Protein AF-A0ABD3EQN2-F1 (afdb_monomer)

pLDDT: mean 88.69, std 13.68, range [49.09, 98.25]

Sequence (45 aa):
MKESTILQSEALTKYLLETSAYPREHEQLKELRKASIEKYEQLGV

Nearest PDB structures (foldseek):
  8gxo-assembly1_B  TM=9.782E-01  e=1.359E-02  Camellia sinensis
  8xe3-assembly1_A  TM=9.361E-01  e=2.340E-02  Narcissus aff. pseudonarcissus MK-2014
  8z8p-assembly1_D-2  TM=9.406E-01  e=2.340E-02  Narcissus aff. pseudonarcissus MK-2014
  8xdy-assembly1_B  TM=9.462E-01  e=2.953E-02  Lycoris longituba
  8xe2-assembly1_C-2  TM=9.341E-01  e=2.953E-02  Lycoris longituba

Solvent-accessible surface area (backbone atoms only — not comparable to full-atom values): 2945 Å² total; per-residue (Å²): 130,82,83,91,60,97,61,97,42,69,70,58,52,52,50,47,39,63,72,69,40,60,80,70,52,54,67,72,57,55,50,52,52,50,54,50,44,70,73,44,65,85,68,78,118

Organism: NCBI:txid1961234

Foldseek 3Di:
DPPPDPDPDPVVVVCCCVPPNVVPDDVVVVVVVVVVCVVCVVVVD

Structure (mmCIF, N/CA/C/O backbone):
data_AF-A0ABD3EQN2-F1
#
_entry.id   AF-A0ABD3EQN2-F1
#
loop_
_atom_site.group_PDB
_atom_site.id
_atom_site.type_symbol
_atom_site.label_atom_id
_atom_site.label_alt_id
_atom_site.label_comp_id
_atom_site.label_asym_id
_atom_site.label_entity_id
_atom_site.label_seq_id
_atom_site.pdbx_PDB_ins_code
_atom_site.Cartn_x
_atom_site.Cartn_y
_atom_site.Cartn_z
_atom_site.occupancy
_atom_site.B_iso_or_equiv
_atom_site.auth_seq_id
_atom_site.auth_comp_id
_atom_site.auth_asym_id
_atom_site.auth_atom_id
_atom_site.pdbx_PDB_model_num
ATOM 1 N N . MET A 1 1 ? 9.736 0.995 10.570 1.00 49.09 1 MET A N 1
ATOM 2 C CA . MET A 1 1 ? 9.097 2.319 10.416 1.00 49.09 1 MET A CA 1
ATOM 3 C C . MET A 1 1 ? 7.681 2.207 10.940 1.00 49.09 1 MET A C 1
ATOM 5 O O . MET A 1 1 ? 7.027 1.232 10.603 1.00 49.09 1 MET A O 1
ATOM 9 N N . LYS A 1 2 ? 7.229 3.132 11.790 1.00 51.94 2 LYS A N 1
ATOM 10 C CA . LYS A 1 2 ? 5.814 3.183 12.167 1.00 51.94 2 LYS A CA 1
ATOM 11 C C . LYS A 1 2 ? 5.047 3.707 10.957 1.00 51.94 2 LYS A C 1
ATOM 13 O O . LYS A 1 2 ? 5.401 4.764 10.439 1.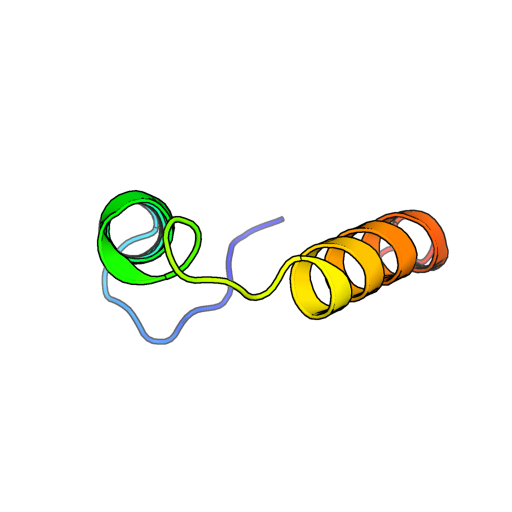00 51.94 2 LYS A O 1
ATOM 18 N N . 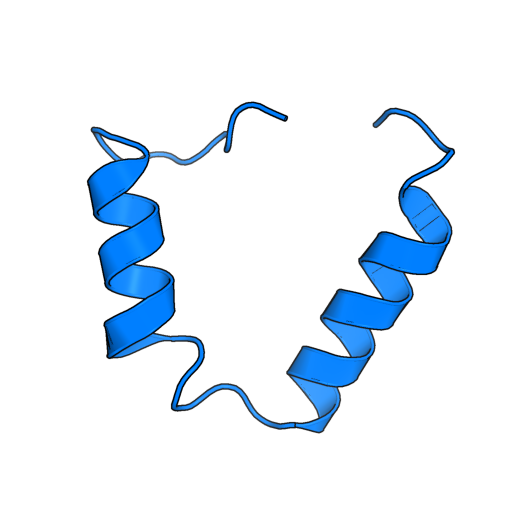GLU A 1 3 ? 4.065 2.961 10.472 1.00 63.3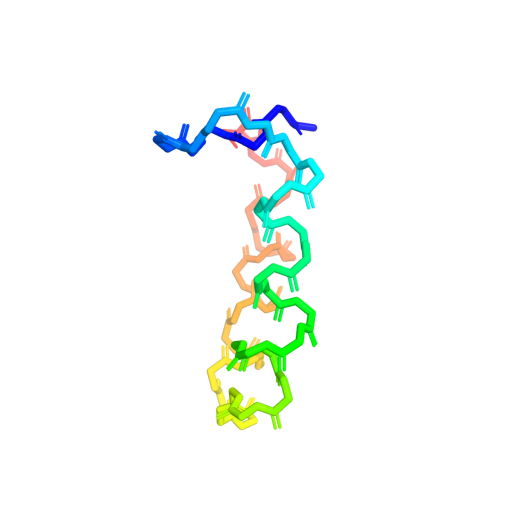1 3 GLU A N 1
ATOM 19 C CA . GLU A 1 3 ? 3.239 3.385 9.342 1.00 63.31 3 GLU A CA 1
ATOM 20 C C . GLU A 1 3 ? 2.375 4.570 9.791 1.00 63.31 3 GLU A C 1
ATOM 22 O O . GLU A 1 3 ? 1.346 4.409 10.448 1.00 63.31 3 GLU A O 1
ATOM 27 N N . SER A 1 4 ? 2.835 5.786 9.488 1.00 71.25 4 SER A N 1
ATOM 28 C CA . SER A 1 4 ? 2.138 7.035 9.804 1.00 71.25 4 SER A CA 1
ATOM 29 C C . SER A 1 4 ? 0.904 7.179 8.918 1.00 71.25 4 SER A C 1
ATOM 31 O O . SER A 1 4 ? 0.913 7.867 7.901 1.00 71.25 4 SER A O 1
ATOM 33 N N . THR A 1 5 ? -0.162 6.487 9.297 1.00 87.31 5 THR A N 1
ATOM 34 C CA . THR A 1 5 ? -1.465 6.563 8.638 1.00 87.31 5 THR A CA 1
ATOM 35 C C . THR A 1 5 ? -2.475 7.256 9.539 1.00 87.31 5 THR A C 1
ATOM 37 O O . THR A 1 5 ? -2.316 7.308 10.755 1.00 87.31 5 THR A O 1
ATOM 40 N N . ILE A 1 6 ? -3.542 7.784 8.939 1.00 93.88 6 ILE A N 1
ATOM 41 C CA . ILE A 1 6 ? -4.663 8.384 9.679 1.00 93.88 6 ILE A CA 1
ATOM 42 C C . ILE A 1 6 ? -5.603 7.331 10.295 1.00 93.88 6 ILE A C 1
ATOM 44 O O . ILE A 1 6 ? -6.622 7.685 10.885 1.00 93.88 6 ILE A O 1
ATOM 48 N N . LEU A 1 7 ? -5.313 6.039 10.108 1.00 93.50 7 LEU A N 1
ATOM 49 C CA . LEU A 1 7 ? -6.174 4.938 10.524 1.00 93.50 7 LEU A CA 1
ATOM 50 C C . LEU A 1 7 ? -5.895 4.520 11.971 1.00 93.50 7 LEU A C 1
ATOM 52 O O . LEU A 1 7 ? -4.794 4.667 12.492 1.00 93.50 7 LEU A O 1
ATOM 56 N N . GLN A 1 8 ? -6.919 3.955 12.611 1.00 93.25 8 GLN A N 1
ATOM 57 C CA . GLN A 1 8 ? -6.906 3.600 14.035 1.00 93.25 8 GLN A CA 1
ATOM 58 C C . GLN A 1 8 ? -5.886 2.515 14.427 1.00 93.25 8 GLN A C 1
ATOM 60 O O . GLN A 1 8 ? -5.539 2.411 15.601 1.00 93.25 8 GLN A O 1
ATOM 65 N N . SER A 1 9 ? -5.429 1.682 13.486 1.00 92.19 9 SER A N 1
ATOM 66 C CA . SER A 1 9 ? -4.434 0.641 13.756 1.00 92.19 9 SER A CA 1
ATOM 67 C C . SER A 1 9 ? -3.650 0.244 12.507 1.00 92.19 9 SER A C 1
ATOM 69 O O . SER A 1 9 ? 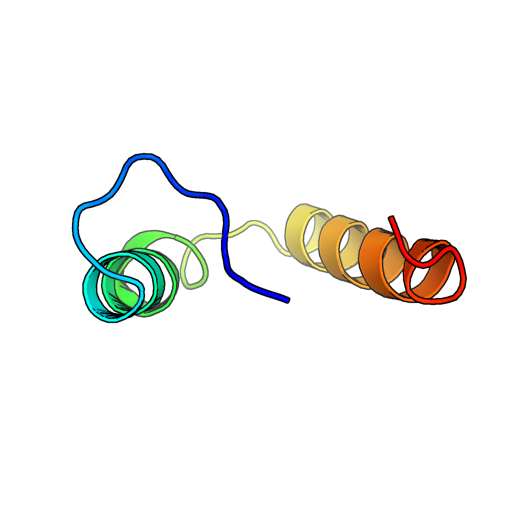-4.172 0.268 11.392 1.00 92.19 9 SER A O 1
ATOM 71 N N . GLU A 1 10 ? -2.410 -0.203 12.713 1.00 92.25 10 GLU A N 1
ATOM 72 C CA . GLU A 1 10 ? -1.555 -0.768 11.657 1.00 92.25 10 GLU A CA 1
ATOM 73 C C . GLU A 1 10 ? -2.192 -2.019 11.031 1.00 92.25 10 GLU A C 1
ATOM 75 O O . GLU A 1 10 ? -2.151 -2.210 9.819 1.00 92.25 10 GLU A O 1
ATOM 80 N N . ALA A 1 11 ? -2.878 -2.838 11.837 1.00 94.00 11 ALA A N 1
ATOM 81 C CA . ALA A 1 1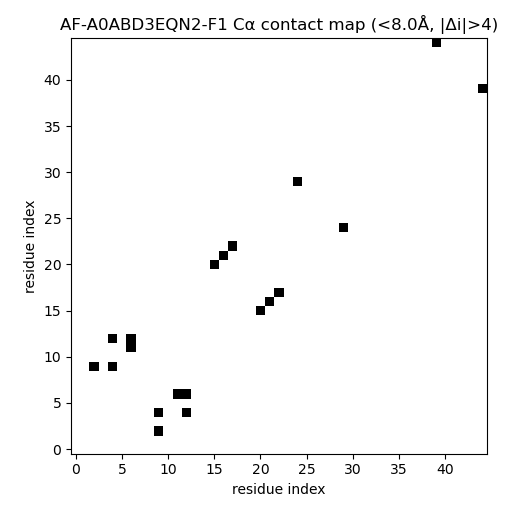1 ? -3.590 -4.018 11.351 1.00 94.00 11 ALA A CA 1
ATOM 82 C C . ALA A 1 11 ? -4.691 -3.664 10.336 1.00 94.00 11 ALA A C 1
ATOM 84 O O . ALA A 1 11 ? -4.856 -4.370 9.342 1.00 94.00 11 ALA A O 1
ATOM 85 N N . LEU A 1 12 ? -5.421 -2.562 10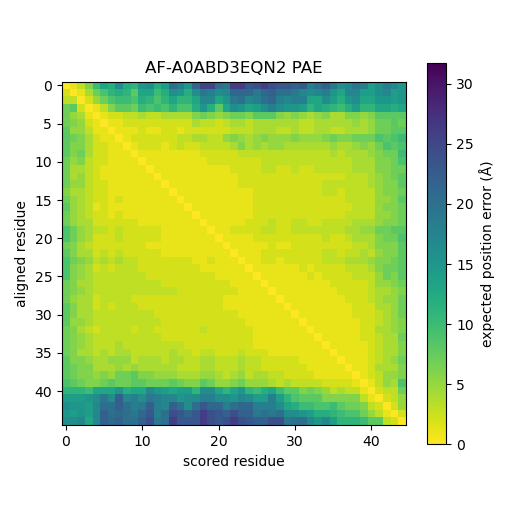.556 1.00 94.25 12 LEU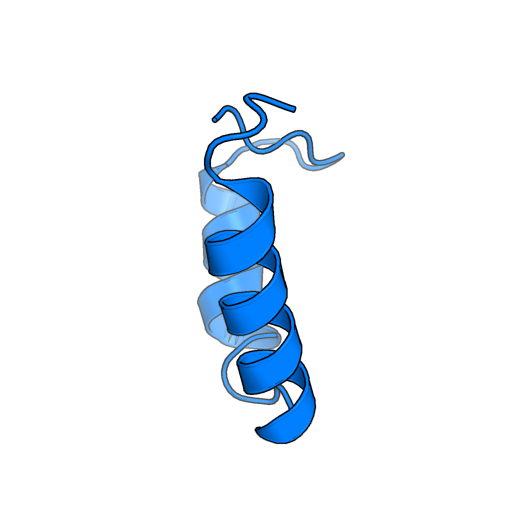 A N 1
ATOM 86 C CA . LEU A 1 12 ? -6.446 -2.103 9.618 1.00 94.25 12 LEU A CA 1
ATOM 87 C C . LEU A 1 12 ? -5.825 -1.593 8.313 1.00 94.25 12 LEU A C 1
ATOM 89 O O . LEU A 1 12 ? -6.324 -1.913 7.235 1.00 94.25 12 LEU A O 1
ATOM 93 N N . THR A 1 13 ? -4.729 -0.838 8.407 1.00 95.00 13 THR A N 1
ATOM 94 C CA . THR A 1 13 ? -3.960 -0.387 7.240 1.00 95.00 13 THR A CA 1
ATOM 95 C C . THR A 1 13 ? -3.491 -1.577 6.411 1.00 95.00 13 THR A C 1
ATOM 97 O O . THR A 1 13 ? -3.781 -1.645 5.215 1.00 95.00 13 THR A O 1
ATOM 100 N N . LYS A 1 14 ? -2.837 -2.550 7.052 1.00 94.94 14 LYS A N 1
ATOM 101 C CA . LYS A 1 14 ? -2.334 -3.757 6.396 1.00 94.94 14 LYS A CA 1
ATOM 102 C C . LYS A 1 14 ? -3.454 -4.540 5.715 1.00 94.94 14 LYS A C 1
ATOM 104 O O . LYS A 1 14 ? -3.324 -4.875 4.542 1.00 94.94 14 LYS A O 1
ATOM 109 N N . TYR A 1 15 ? -4.570 -4.759 6.413 1.00 97.00 15 TYR A N 1
ATOM 110 C CA . TYR A 1 15 ? -5.731 -5.449 5.854 1.00 97.00 15 TYR A CA 1
ATOM 111 C C . TYR A 1 15 ? -6.217 -4.777 4.562 1.00 97.00 15 TYR A C 1
ATOM 113 O O . TYR A 1 15 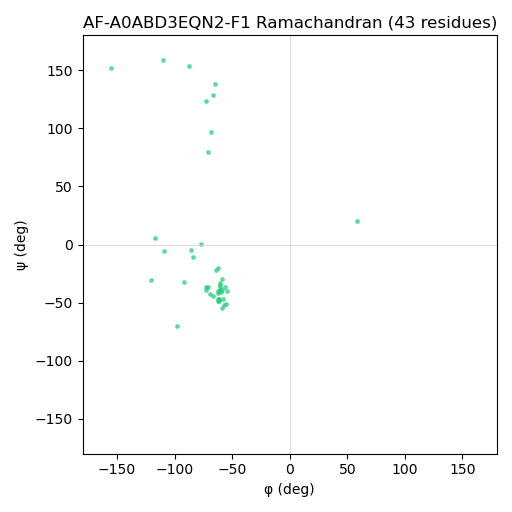? -6.319 -5.434 3.532 1.00 97.00 15 TYR A O 1
ATOM 121 N N . LEU A 1 16 ? -6.444 -3.459 4.576 1.00 96.62 16 LEU A N 1
ATOM 122 C CA . LEU A 1 16 ? -6.920 -2.731 3.395 1.00 96.62 16 LEU A CA 1
ATOM 123 C C . LEU A 1 16 ? -5.931 -2.786 2.225 1.00 96.62 16 LEU A C 1
ATOM 125 O O . LEU A 1 16 ? -6.347 -2.964 1.075 1.00 96.62 16 LEU A O 1
ATOM 129 N N . LEU A 1 17 ? -4.635 -2.633 2.510 1.00 96.12 17 LEU A N 1
ATOM 130 C CA . LEU A 1 17 ? -3.594 -2.698 1.491 1.00 96.12 17 LEU A CA 1
ATOM 131 C C . LEU A 1 17 ? -3.550 -4.081 0.833 1.00 96.12 17 LEU A C 1
ATOM 133 O O . LEU A 1 17 ? -3.563 -4.171 -0.393 1.00 96.12 17 LEU A O 1
ATOM 137 N N . GLU A 1 18 ? -3.571 -5.148 1.629 1.00 97.69 18 GLU A N 1
ATOM 138 C CA . GLU A 1 18 ? -3.482 -6.527 1.144 1.00 97.69 18 GLU A CA 1
ATOM 139 C C . GLU A 1 18 ? -4.759 -7.006 0.446 1.00 97.69 18 GLU A C 1
ATOM 141 O O . GLU A 1 18 ? -4.667 -7.726 -0.546 1.00 97.69 18 GLU A O 1
ATOM 146 N N . THR A 1 19 ? -5.949 -6.614 0.913 1.00 98.00 19 THR A N 1
ATOM 147 C CA . THR A 1 19 ? -7.208 -7.130 0.349 1.00 98.00 19 THR A CA 1
ATOM 148 C C . THR A 1 19 ? -7.769 -6.281 -0.783 1.00 98.00 19 THR A C 1
ATOM 150 O O . THR A 1 19 ? -8.436 -6.807 -1.674 1.00 98.00 19 THR A O 1
ATOM 153 N N . SER A 1 20 ? -7.555 -4.964 -0.744 1.00 96.81 20 SER A N 1
ATOM 154 C CA . SER A 1 20 ? -8.303 -4.021 -1.586 1.00 96.81 20 SER A CA 1
ATOM 155 C C . SER A 1 20 ? -7.426 -3.193 -2.521 1.00 96.81 20 SER A C 1
ATOM 157 O O . SER A 1 20 ? -7.907 -2.834 -3.600 1.00 96.81 20 SER A O 1
ATOM 159 N N . ALA A 1 21 ? -6.178 -2.899 -2.133 1.00 95.88 21 ALA A N 1
ATOM 160 C CA . ALA A 1 21 ? -5.263 -2.067 -2.914 1.00 95.88 21 ALA A CA 1
ATOM 161 C C . ALA A 1 21 ? -4.285 -2.901 -3.758 1.00 95.88 21 ALA A C 1
ATOM 163 O O . ALA A 1 21 ? -4.440 -2.958 -4.975 1.00 95.88 21 ALA A O 1
ATOM 164 N N . TYR A 1 22 ? -3.321 -3.589 -3.138 1.00 96.81 22 TYR A N 1
ATOM 165 C CA . TYR A 1 22 ? -2.245 -4.306 -3.834 1.00 96.81 22 TYR A CA 1
ATOM 166 C C . TYR A 1 22 ? -2.710 -5.348 -4.861 1.00 96.81 22 TYR A C 1
ATOM 168 O O . TYR A 1 22 ? -2.086 -5.413 -5.919 1.00 96.81 22 TYR A O 1
ATOM 176 N N . PRO A 1 23 ? -3.809 -6.108 -4.663 1.00 98.12 23 PRO A N 1
ATOM 177 C CA . PRO A 1 23 ? -4.289 -7.039 -5.688 1.00 98.12 23 PRO A CA 1
ATOM 178 C C . PRO A 1 23 ? -4.714 -6.366 -6.998 1.00 98.12 23 PRO A C 1
ATOM 180 O O . PRO A 1 23 ? -4.815 -7.027 -8.027 1.00 98.12 23 PRO A O 1
ATOM 183 N N . ARG A 1 24 ? -5.009 -5.062 -6.954 1.00 97.25 24 ARG A N 1
ATOM 184 C CA . ARG A 1 24 ? -5.462 -4.260 -8.097 1.00 97.25 24 ARG A CA 1
ATOM 185 C C . ARG A 1 24 ? -4.476 -3.143 -8.452 1.00 97.25 24 ARG A C 1
ATOM 187 O O . ARG A 1 24 ? -4.788 -2.305 -9.293 1.00 97.25 24 ARG A O 1
ATOM 194 N N . GLU A 1 25 ? -3.315 -3.103 -7.800 1.00 97.94 25 GLU A N 1
ATOM 195 C CA . GLU A 1 25 ? -2.250 -2.152 -8.110 1.00 97.94 25 GLU A CA 1
ATOM 196 C C . GLU A 1 25 ? -1.701 -2.472 -9.505 1.00 97.94 25 GLU A C 1
ATOM 198 O O . GLU A 1 25 ? -1.358 -3.615 -9.804 1.00 97.94 25 GLU A O 1
ATOM 203 N N . HIS A 1 26 ? -1.626 -1.465 -10.377 1.00 98.25 26 HIS A N 1
ATOM 204 C CA . HIS A 1 26 ? -1.039 -1.639 -11.703 1.00 98.25 26 HIS A CA 1
ATOM 205 C C . HIS A 1 26 ? 0.456 -1.970 -11.579 1.00 98.25 26 HIS A C 1
ATOM 207 O O . HIS A 1 26 ? 1.159 -1.327 -10.798 1.00 98.25 26 HIS A O 1
ATOM 213 N N . GLU A 1 27 ? 0.970 -2.916 -12.371 1.00 97.88 27 GLU A N 1
ATOM 214 C CA . GLU A 1 27 ? 2.335 -3.436 -12.177 1.00 97.88 27 GLU A CA 1
ATOM 215 C C . GLU A 1 27 ? 3.404 -2.331 -12.270 1.00 97.88 27 GLU A C 1
ATOM 217 O O . GLU A 1 27 ? 4.286 -2.262 -11.422 1.00 97.88 27 GLU A O 1
ATOM 222 N N . GLN A 1 28 ? 3.256 -1.372 -13.191 1.00 98.06 28 GLN A N 1
ATOM 223 C CA . GLN A 1 28 ? 4.173 -0.222 -13.281 1.00 98.06 28 GLN A CA 1
ATOM 224 C C . GLN A 1 28 ? 4.195 0.649 -12.008 1.00 98.06 28 GLN A C 1
ATOM 226 O O . GLN A 1 28 ? 5.231 1.206 -11.656 1.00 98.06 28 GLN A O 1
ATOM 231 N N . LEU A 1 29 ? 3.075 0.775 -11.286 1.00 97.62 29 LEU A N 1
ATOM 232 C CA . LEU A 1 29 ? 3.035 1.523 -10.020 1.00 97.62 29 LEU A CA 1
ATOM 233 C C . LEU A 1 29 ? 3.747 0.754 -8.905 1.00 97.62 29 LEU A C 1
ATOM 235 O O . LEU A 1 29 ? 4.497 1.336 -8.123 1.00 97.62 29 LEU A O 1
ATOM 239 N N . LYS A 1 30 ? 3.566 -0.565 -8.878 1.00 97.00 30 LYS A N 1
ATOM 240 C CA . LYS A 1 30 ? 4.259 -1.465 -7.955 1.00 97.00 30 LYS A CA 1
ATOM 241 C C . LYS A 1 30 ? 5.772 -1.452 -8.174 1.00 97.00 30 LYS A C 1
ATOM 243 O O . LYS A 1 30 ? 6.524 -1.440 -7.201 1.00 97.00 30 LYS A O 1
ATOM 248 N N . GLU A 1 31 ? 6.221 -1.417 -9.426 1.00 97.31 31 GLU A N 1
ATOM 249 C CA . GLU A 1 31 ? 7.633 -1.246 -9.788 1.00 97.31 31 GLU A CA 1
ATOM 250 C C . GLU A 1 31 ? 8.183 0.094 -9.287 1.00 97.31 31 GLU A C 1
ATOM 252 O O . GLU A 1 31 ? 9.202 0.115 -8.599 1.00 97.31 31 GLU A O 1
ATOM 257 N N . LEU A 1 32 ? 7.475 1.202 -9.539 1.00 97.12 32 LEU A N 1
ATOM 258 C CA . LEU A 1 32 ? 7.868 2.530 -9.051 1.00 97.12 32 LEU A CA 1
ATOM 259 C C . LEU A 1 32 ? 7.948 2.593 -7.521 1.00 97.12 32 LEU A C 1
ATOM 261 O O . LEU A 1 32 ? 8.877 3.190 -6.971 1.00 97.12 32 LEU A O 1
ATOM 265 N N . ARG A 1 33 ? 6.998 1.962 -6.822 1.00 94.88 33 ARG A N 1
ATOM 266 C CA . ARG A 1 33 ? 6.992 1.870 -5.359 1.00 94.88 33 ARG A CA 1
ATOM 267 C C . ARG A 1 33 ? 8.224 1.129 -4.843 1.00 94.88 33 ARG A C 1
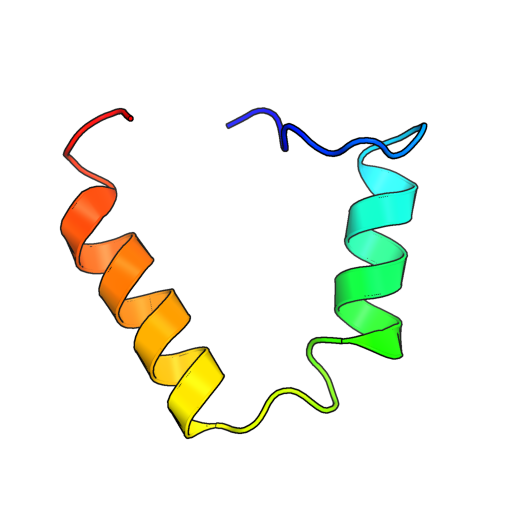ATOM 269 O O . ARG A 1 33 ? 8.876 1.627 -3.930 1.00 94.88 33 ARG A O 1
ATOM 276 N N . LYS A 1 34 ? 8.565 -0.021 -5.433 1.00 95.06 34 LYS A N 1
ATOM 277 C CA . LYS A 1 34 ? 9.773 -0.786 -5.074 1.00 95.06 34 LYS A CA 1
ATOM 278 C C . LYS A 1 34 ? 11.048 0.010 -5.345 1.00 95.06 34 LYS A C 1
ATOM 280 O O . LYS A 1 34 ? 11.855 0.164 -4.438 1.00 95.06 34 LYS A O 1
ATOM 285 N N . ALA A 1 35 ? 11.171 0.596 -6.536 1.00 95.50 35 ALA A N 1
ATOM 286 C CA . ALA A 1 35 ? 12.325 1.412 -6.909 1.00 95.50 35 ALA A CA 1
ATOM 287 C C . ALA A 1 35 ? 12.501 2.631 -5.985 1.00 95.50 35 ALA A C 1
ATOM 289 O O . ALA A 1 35 ? 13.623 3.025 -5.671 1.00 95.50 35 ALA A O 1
ATOM 290 N N . SER A 1 36 ? 11.397 3.227 -5.520 1.00 93.56 36 SER A N 1
ATOM 291 C CA . SER A 1 36 ? 11.440 4.319 -4.543 1.00 93.56 36 SER A CA 1
ATOM 292 C C . SER A 1 36 ? 11.950 3.839 -3.185 1.00 93.56 36 SER A C 1
ATOM 294 O O . SER A 1 36 ? 12.807 4.497 -2.606 1.00 93.56 36 SER A O 1
ATOM 296 N N . ILE A 1 37 ? 11.474 2.690 -2.695 1.00 91.56 37 ILE A N 1
ATOM 297 C CA . ILE A 1 37 ? 11.982 2.101 -1.448 1.00 91.56 37 ILE A CA 1
ATOM 298 C C . ILE A 1 37 ? 13.484 1.845 -1.584 1.00 91.56 37 ILE A C 1
ATOM 300 O O . ILE A 1 37 ? 14.252 2.422 -0.828 1.00 91.56 37 ILE A O 1
ATOM 304 N N . GLU A 1 38 ? 13.915 1.110 -2.609 1.00 91.25 38 GLU A N 1
ATOM 305 C CA . GLU A 1 38 ? 15.332 0.787 -2.838 1.00 91.25 38 GLU A CA 1
ATOM 306 C C . GLU A 1 38 ? 16.229 2.035 -2.896 1.00 91.25 38 GLU A C 1
ATOM 308 O O . GLU A 1 38 ? 17.330 2.048 -2.345 1.00 91.25 38 GLU A O 1
ATOM 313 N N . LYS A 1 39 ? 15.758 3.114 -3.534 1.00 90.88 39 LYS A N 1
ATOM 314 C CA . LYS A 1 39 ? 16.517 4.364 -3.659 1.00 90.88 39 LYS A CA 1
ATOM 315 C C . LYS A 1 39 ? 16.635 5.135 -2.342 1.00 90.88 39 LYS A C 1
ATOM 317 O O . LYS A 1 39 ? 17.653 5.789 -2.118 1.00 90.88 39 LYS A O 1
ATOM 322 N N . TYR A 1 40 ? 15.592 5.124 -1.515 1.00 87.44 40 TYR A N 1
ATOM 323 C CA . TYR A 1 40 ? 15.485 6.000 -0.344 1.00 87.44 40 TYR A CA 1
ATOM 324 C C . TYR A 1 40 ? 15.626 5.270 1.001 1.00 87.44 40 TYR A C 1
ATOM 326 O O . TYR A 1 40 ? 15.747 5.932 2.027 1.00 87.44 40 TYR A O 1
ATOM 334 N N . GLU A 1 41 ? 15.710 3.939 1.017 1.00 79.94 41 GLU A N 1
ATOM 335 C CA . GLU A 1 41 ? 15.839 3.120 2.233 1.00 79.94 41 GLU A CA 1
ATOM 336 C C . GLU A 1 41 ? 17.091 3.462 3.060 1.00 79.94 41 GLU A C 1
ATOM 338 O O . GLU A 1 41 ? 17.067 3.398 4.287 1.00 79.94 41 GLU A O 1
ATOM 343 N N . GLN A 1 42 ? 18.166 3.927 2.415 1.00 70.44 42 GLN A N 1
ATOM 344 C CA . GLN A 1 42 ? 19.393 4.354 3.103 1.00 70.44 42 GLN A CA 1
ATOM 345 C C . GLN A 1 42 ? 19.360 5.797 3.628 1.00 70.44 42 GLN A C 1
ATOM 347 O O . GLN A 1 42 ? 20.254 6.191 4.374 1.00 70.44 42 GLN A O 1
ATOM 352 N N . LEU A 1 43 ? 18.358 6.598 3.251 1.00 68.25 43 LEU A N 1
ATOM 353 C CA . LEU A 1 43 ? 18.283 8.012 3.634 1.00 68.25 43 LEU A CA 1
ATOM 354 C C . LEU A 1 43 ? 17.619 8.237 4.999 1.00 68.25 43 LEU A C 1
ATOM 356 O O . LEU A 1 43 ? 17.633 9.365 5.484 1.00 68.25 43 LEU A O 1
ATOM 360 N N . GLY A 1 44 ? 17.100 7.182 5.642 1.00 60.28 44 GLY A N 1
ATOM 361 C CA . GLY A 1 44 ? 16.578 7.240 7.013 1.00 60.28 44 GLY A CA 1
ATOM 362 C C . GLY A 1 44 ? 15.442 8.249 7.221 1.00 60.28 44 GLY A C 1
ATOM 363 O O . GLY A 1 44 ? 15.223 8.672 8.357 1.00 60.28 44 GLY A O 1
ATOM 364 N N . VAL A 1 45 ? 14.774 8.652 6.133 1.00 54.44 45 VAL A N 1
ATOM 365 C CA . VAL A 1 45 ? 13.600 9.539 6.131 1.00 54.44 45 VAL A CA 1
ATOM 366 C C . VAL A 1 45 ? 12.342 8.730 6.415 1.00 54.44 45 VAL A C 1
ATOM 368 O O . VAL A 1 45 ? 12.203 7.636 5.824 1.00 54.44 45 VAL A O 1
#

Radius of gyration: 12.3 Å; Cα contacts (8 Å, |Δi|>4): 10; chains: 1; bounding box: 28×17×27 Å

Mean predicted aligned error: 5.13 Å

Secondary structure (DSSP, 8-state):
-----SSS-HHHHHHHIIIIIGGG--HHHHHHHHHHHHHHGGG--